Protein AF-A0A381Y9Q2-F1 (afdb_monomer)

Organism: NCBI:txid408172

Secondary structure (DSSP, 8-state):
--TTTS---STTHHHHHHHHHHHHHHHHHHHHHHHHHHHHHHHHS---TT-PPP---S-SHHHHHHHHHHHHHHHHHHHHHHHHHHHHHIIIIISPPPPSS-EEEEEETTEEEEEE-GGGT---

InterPro domains:
  IPR036257 Cytochrome C oxidase subunit II, transmembrane domain superfamily [G3DSA:1.10.287.90] (4-92)
  IPR036257 Cytochrome C oxidase subunit II, transmembrane domain superfamily [SSF81464] (4-77)

pLDDT: mean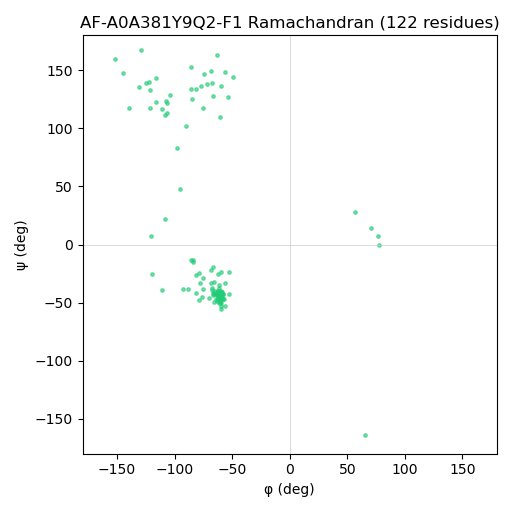 91.55, std 5.33, range [65.25, 98.12]

Foldseek 3Di:
DVCVVPNDDDPLVVLVVVLVVLVCVVVVVLVCVVVVVVVCCCVVVPDDPPDDDDDDPCPDPVSCPVVVVSVVVVVVSVVVSVVSVVVSCCVPPPPDDPDPWDWDWDDDDVDIDIDTCPPVRDPD

Solvent-accessible surface area (backbone atoms only — not comparable to full-atom values): 7776 Å² total; per-residue (Å²): 124,65,52,82,81,51,71,79,86,51,94,61,41,60,61,52,51,52,51,50,51,53,51,49,50,56,52,48,52,53,47,52,53,51,52,51,50,52,53,48,47,56,68,74,68,48,92,51,91,97,61,80,82,85,90,78,86,64,78,50,68,78,66,41,44,77,55,50,54,59,51,53,53,50,53,55,50,50,53,52,49,50,55,54,48,51,55,49,46,43,52,72,70,68,62,61,73,84,81,87,74,61,69,50,80,45,85,52,94,95,46,78,49,77,46,74,22,64,95,84,66,52,81,128

Radius of gyration: 25.72 Å; Cα contacts (8 Å, |Δi|>4): 53; chains: 1; bounding box: 57×31×68 Å

Mean predicted aligned error: 6.26 Å

Structure (mmCIF, N/CA/C/O backbone):
data_AF-A0A381Y9Q2-F1
#
_entry.id   AF-A0A381Y9Q2-F1
#
loop_
_atom_site.group_PDB
_atom_site.id
_atom_site.type_symbol
_atom_site.label_atom_id
_atom_site.label_alt_id
_atom_site.label_comp_id
_atom_site.label_asym_id
_atom_site.label_entity_id
_atom_site.label_seq_id
_atom_site.pdbx_PDB_ins_code
_atom_site.Cartn_x
_atom_site.Cartn_y
_atom_site.Cartn_z
_atom_site.occupancy
_atom_site.B_iso_or_equiv
_atom_site.auth_seq_id
_atom_site.auth_comp_id
_atom_site.auth_asym_id
_atom_site.auth_atom_id
_atom_site.pdbx_PDB_model_num
ATOM 1 N N . MET A 1 1 ? -1.946 -14.750 -6.350 1.00 65.25 1 MET A N 1
ATOM 2 C CA . MET A 1 1 ? -3.260 -14.068 -6.197 1.00 65.25 1 MET A CA 1
ATOM 3 C C . MET A 1 1 ? -3.555 -13.191 -7.409 1.00 65.25 1 MET A C 1
ATOM 5 O O . MET A 1 1 ? -4.620 -13.352 -7.985 1.00 65.25 1 MET A O 1
ATOM 9 N N . ILE A 1 2 ? -2.621 -12.330 -7.830 1.00 73.81 2 ILE A N 1
ATOM 10 C CA . ILE A 1 2 ? -2.752 -11.507 -9.049 1.00 73.81 2 ILE A CA 1
ATOM 11 C C . ILE A 1 2 ? -2.393 -12.311 -10.311 1.00 73.81 2 ILE A C 1
ATOM 13 O O . ILE A 1 2 ? -3.170 -12.318 -11.264 1.00 73.81 2 ILE A O 1
ATOM 17 N N . GLU A 1 3 ? -1.328 -13.118 -10.248 1.00 77.25 3 GLU A N 1
ATOM 18 C CA . GLU A 1 3 ? -0.884 -14.012 -11.338 1.00 77.25 3 GLU A CA 1
ATOM 19 C C . GLU A 1 3 ? -1.954 -14.968 -11.900 1.00 77.25 3 GLU A C 1
ATOM 21 O O . GLU A 1 3 ? -1.848 -15.424 -13.035 1.00 77.25 3 GLU A O 1
ATOM 26 N N . TYR A 1 4 ? -2.999 -15.280 -11.121 1.00 78.56 4 TYR A N 1
ATOM 27 C CA . TYR A 1 4 ? -4.114 -16.115 -11.583 1.00 78.56 4 TYR A CA 1
ATOM 28 C C . TYR A 1 4 ? -4.928 -15.435 -12.695 1.00 78.56 4 TYR A C 1
ATOM 30 O O . TYR A 1 4 ? -5.466 -16.113 -13.567 1.00 78.56 4 TYR A O 1
ATOM 38 N N . PHE A 1 5 ? -5.032 -14.103 -12.664 1.00 84.94 5 PHE A N 1
ATOM 39 C CA . PHE A 1 5 ? -5.780 -13.328 -13.655 1.00 84.94 5 PHE A CA 1
ATOM 40 C C . PHE A 1 5 ? -4.896 -12.856 -14.806 1.00 84.94 5 PHE A C 1
ATOM 42 O O . PHE A 1 5 ? -5.345 -12.837 -15.951 1.00 84.94 5 PHE A O 1
ATOM 49 N N . VAL A 1 6 ? -3.656 -12.462 -14.506 1.00 87.69 6 VAL A N 1
ATOM 50 C CA . VAL A 1 6 ? -2.687 -11.977 -15.492 1.00 87.69 6 VAL A CA 1
ATOM 51 C C . VAL A 1 6 ? -1.317 -12.553 -15.143 1.00 87.69 6 VAL A C 1
ATOM 53 O O . VAL A 1 6 ? -0.814 -12.240 -14.068 1.00 87.69 6 VAL A O 1
ATOM 56 N N . PRO A 1 7 ? -0.701 -13.375 -16.008 1.00 89.38 7 PRO A N 1
ATOM 57 C CA . PRO A 1 7 ? 0.602 -13.959 -15.723 1.00 89.38 7 PRO A CA 1
ATOM 58 C C . PRO A 1 7 ? 1.704 -12.897 -15.726 1.00 89.38 7 PRO A C 1
ATOM 60 O O . PRO A 1 7 ? 1.661 -11.929 -16.491 1.00 89.38 7 PRO A O 1
ATOM 63 N N . ASN A 1 8 ? 2.730 -13.119 -14.908 1.00 90.50 8 ASN A N 1
ATOM 64 C CA . ASN A 1 8 ? 3.877 -12.227 -14.831 1.00 90.50 8 ASN A CA 1
ATOM 65 C C . ASN A 1 8 ? 4.693 -12.235 -16.133 1.00 90.50 8 ASN A C 1
ATOM 67 O O . ASN A 1 8 ? 5.091 -13.283 -16.637 1.00 90.50 8 ASN A O 1
ATOM 71 N N . ALA A 1 9 ? 4.935 -11.037 -16.675 1.00 91.38 9 ALA A N 1
ATOM 72 C CA . ALA A 1 9 ? 5.591 -10.821 -17.971 1.00 91.38 9 ALA A CA 1
ATOM 73 C C . ALA A 1 9 ? 6.888 -9.991 -17.871 1.00 91.38 9 ALA A C 1
ATOM 75 O O . ALA A 1 9 ? 7.454 -9.590 -18.885 1.00 91.38 9 ALA A O 1
ATOM 76 N N . SER A 1 10 ? 7.351 -9.700 -16.653 1.00 90.50 10 SER A N 1
ATOM 77 C CA . SER A 1 10 ? 8.560 -8.918 -16.378 1.00 90.50 10 SER A CA 1
ATOM 78 C C . SER A 1 10 ? 9.263 -9.459 -15.138 1.00 90.50 10 SER A C 1
ATOM 80 O O . SER A 1 10 ? 8.597 -9.899 -14.202 1.00 90.50 10 SER A O 1
ATOM 82 N N . SER A 1 11 ? 10.594 -9.367 -15.097 1.00 91.00 11 SER A N 1
ATOM 83 C CA . SER A 1 11 ? 11.393 -9.712 -13.912 1.00 91.00 11 SER A CA 1
ATOM 84 C C . SER A 1 11 ? 11.033 -8.874 -12.682 1.00 91.00 11 SER A C 1
ATOM 86 O O . SER A 1 11 ? 11.237 -9.326 -11.566 1.00 91.00 11 SER A O 1
ATOM 88 N N . PHE A 1 12 ? 10.464 -7.682 -12.883 1.00 92.19 12 PHE A N 1
ATOM 89 C CA . PHE A 1 12 ? 10.017 -6.781 -11.816 1.00 92.19 12 PHE A CA 1
ATOM 90 C C . PHE A 1 12 ? 8.600 -7.075 -11.306 1.00 92.19 12 PHE A C 1
ATOM 92 O O . PHE A 1 12 ? 8.170 -6.494 -10.312 1.00 92.19 12 PHE A O 1
ATOM 99 N N . ALA A 1 13 ? 7.830 -7.900 -12.021 1.00 91.88 13 ALA A N 1
ATOM 100 C CA . ALA A 1 13 ? 6.409 -8.073 -11.733 1.00 91.88 13 ALA A CA 1
ATOM 101 C C . ALA A 1 13 ? 6.174 -8.764 -10.379 1.00 91.88 13 ALA A C 1
ATOM 103 O O . ALA A 1 13 ? 5.298 -8.337 -9.632 1.00 91.88 13 ALA A O 1
ATOM 104 N N . GLY A 1 14 ? 7.017 -9.742 -10.024 1.00 91.06 14 GLY A N 1
ATOM 105 C CA . GLY A 1 14 ? 6.941 -10.445 -8.739 1.00 91.06 14 GLY A CA 1
ATOM 106 C C . GLY A 1 14 ? 7.099 -9.516 -7.533 1.00 91.06 14 GLY A C 1
ATOM 107 O O . GLY A 1 14 ? 6.276 -9.555 -6.625 1.00 91.06 14 GLY A O 1
ATOM 108 N N . ASP A 1 15 ? 8.080 -8.607 -7.561 1.00 92.25 15 ASP A N 1
ATOM 109 C CA . ASP A 1 15 ? 8.309 -7.654 -6.462 1.00 92.25 15 ASP A CA 1
ATOM 110 C C . ASP A 1 15 ? 7.103 -6.729 -6.230 1.00 92.25 15 ASP A C 1
ATOM 112 O O . ASP A 1 15 ? 6.766 -6.378 -5.095 1.00 92.25 15 ASP A O 1
ATOM 116 N N . ILE A 1 16 ? 6.442 -6.320 -7.317 1.00 92.56 16 ILE A N 1
ATOM 117 C CA . ILE A 1 16 ? 5.238 -5.488 -7.261 1.00 92.56 16 ILE A CA 1
ATOM 118 C C . ILE A 1 16 ? 4.066 -6.304 -6.709 1.00 92.56 16 ILE A C 1
ATOM 120 O O . ILE A 1 16 ? 3.355 -5.826 -5.822 1.00 92.56 16 ILE A O 1
ATOM 124 N N . ASP A 1 17 ? 3.872 -7.526 -7.199 1.00 92.56 17 ASP A N 1
ATOM 125 C CA . ASP A 1 17 ? 2.809 -8.420 -6.742 1.00 92.56 17 ASP A CA 1
ATOM 126 C C . ASP A 1 17 ? 2.933 -8.736 -5.248 1.00 92.56 17 ASP A C 1
ATOM 128 O O . ASP A 1 17 ? 1.945 -8.630 -4.515 1.00 92.56 17 ASP A O 1
ATOM 132 N N . ASP A 1 18 ? 4.137 -9.049 -4.769 1.00 91.50 18 ASP A N 1
ATOM 133 C CA . ASP A 1 18 ? 4.405 -9.322 -3.356 1.00 91.50 18 ASP A CA 1
ATOM 134 C C . ASP A 1 18 ? 4.117 -8.099 -2.480 1.00 91.50 18 ASP A C 1
ATOM 136 O O . ASP A 1 18 ? 3.504 -8.221 -1.413 1.00 91.50 18 ASP A O 1
ATOM 140 N N . LEU A 1 19 ? 4.470 -6.897 -2.952 1.00 93.81 19 LEU A N 1
ATOM 141 C CA . LEU A 1 19 ? 4.128 -5.645 -2.280 1.00 93.81 19 LEU A CA 1
ATOM 142 C C . LEU A 1 19 ? 2.605 -5.458 -2.181 1.00 93.81 19 LEU A C 1
ATOM 144 O O . LEU A 1 19 ? 2.094 -5.111 -1.111 1.00 93.81 19 LEU A O 1
ATOM 148 N N . PHE A 1 20 ? 1.860 -5.721 -3.258 1.00 92.88 20 PHE A N 1
ATOM 149 C CA . PHE A 1 20 ? 0.396 -5.666 -3.235 1.00 92.88 20 PHE A CA 1
ATOM 150 C C . PHE A 1 20 ? -0.203 -6.708 -2.290 1.00 92.88 20 PHE A C 1
ATOM 152 O O . PHE A 1 20 ? -1.135 -6.387 -1.548 1.00 92.88 20 PHE A O 1
ATOM 159 N N . VAL A 1 21 ? 0.318 -7.936 -2.278 1.00 92.44 21 VAL A N 1
ATOM 160 C CA . VAL A 1 21 ? -0.137 -9.003 -1.377 1.00 92.44 21 VAL A CA 1
ATOM 161 C C . VAL A 1 21 ? 0.100 -8.610 0.082 1.00 92.44 21 VAL A C 1
ATOM 163 O O . VAL A 1 21 ? -0.825 -8.710 0.892 1.00 92.44 21 VAL A O 1
ATOM 166 N N . LEU A 1 22 ? 1.290 -8.102 0.414 1.00 93.19 22 LEU A N 1
ATOM 167 C CA . LEU A 1 22 ? 1.637 -7.623 1.753 1.00 93.19 22 LEU A CA 1
ATOM 168 C C . LEU A 1 22 ? 0.667 -6.534 2.230 1.00 93.19 22 LEU A C 1
ATOM 170 O O . LEU A 1 22 ? 0.068 -6.657 3.300 1.00 93.19 22 LEU A O 1
ATOM 174 N N . ILE A 1 23 ? 0.477 -5.489 1.419 1.00 94.81 23 ILE A N 1
ATOM 175 C CA . ILE A 1 23 ? -0.416 -4.368 1.742 1.00 94.81 23 ILE A CA 1
ATOM 176 C C . ILE A 1 23 ? -1.859 -4.861 1.898 1.00 94.81 23 ILE A C 1
ATOM 178 O O . ILE A 1 23 ? -2.545 -4.487 2.852 1.00 94.81 23 ILE A O 1
ATOM 182 N N . THR A 1 24 ? -2.314 -5.737 0.999 1.00 94.69 24 THR A N 1
ATOM 183 C CA . THR A 1 24 ? -3.672 -6.296 1.025 1.00 94.69 24 THR A CA 1
ATOM 184 C C . THR A 1 24 ? -3.936 -7.055 2.320 1.00 94.69 24 THR A C 1
ATOM 186 O O . THR A 1 24 ? -4.988 -6.869 2.928 1.00 94.69 24 THR A O 1
ATOM 189 N N . TRP A 1 25 ? -2.990 -7.875 2.783 1.00 94.88 25 TRP A N 1
ATOM 190 C CA . TRP A 1 25 ? -3.137 -8.597 4.046 1.00 94.88 25 TRP A CA 1
ATOM 191 C C . TRP A 1 25 ? -3.140 -7.667 5.257 1.00 94.88 25 TRP A C 1
ATOM 193 O O . TRP A 1 25 ? -3.994 -7.820 6.131 1.00 94.88 25 TRP A O 1
ATOM 203 N N .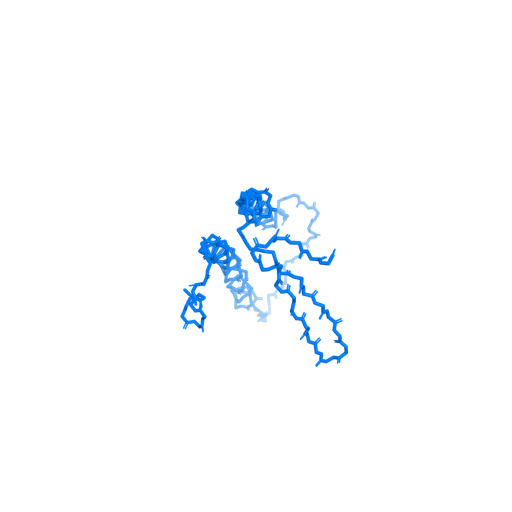 ILE A 1 26 ? -2.240 -6.682 5.297 1.00 94.50 26 ILE A N 1
ATOM 204 C CA . ILE A 1 26 ? -2.175 -5.708 6.393 1.00 94.50 26 ILE A CA 1
ATOM 205 C C . ILE A 1 26 ? -3.499 -4.939 6.510 1.00 94.50 26 ILE A C 1
ATOM 207 O O . ILE A 1 26 ? -4.125 -4.925 7.576 1.00 94.50 26 ILE A O 1
ATOM 211 N N . ILE A 1 27 ? -3.962 -4.347 5.406 1.00 95.19 27 ILE A N 1
ATOM 212 C CA . ILE A 1 27 ? -5.207 -3.571 5.374 1.00 95.19 27 ILE A CA 1
ATOM 213 C C . ILE A 1 27 ? -6.412 -4.483 5.608 1.00 95.19 27 ILE A C 1
ATOM 215 O O . ILE A 1 27 ? -7.314 -4.129 6.365 1.00 95.19 27 ILE A O 1
ATOM 219 N N . GLY A 1 28 ? -6.428 -5.672 5.004 1.00 96.25 28 GLY A N 1
ATOM 220 C CA . GLY A 1 28 ? -7.513 -6.640 5.134 1.00 96.25 28 GLY A CA 1
ATOM 221 C C . GLY A 1 28 ? -7.726 -7.086 6.579 1.00 96.25 28 GLY A C 1
ATOM 222 O O . GLY A 1 28 ? -8.857 -7.083 7.063 1.00 96.25 28 GLY A O 1
ATOM 223 N N . ILE A 1 29 ? -6.653 -7.394 7.311 1.00 95.88 29 ILE A N 1
ATOM 224 C CA . ILE A 1 29 ? -6.741 -7.756 8.732 1.00 95.88 29 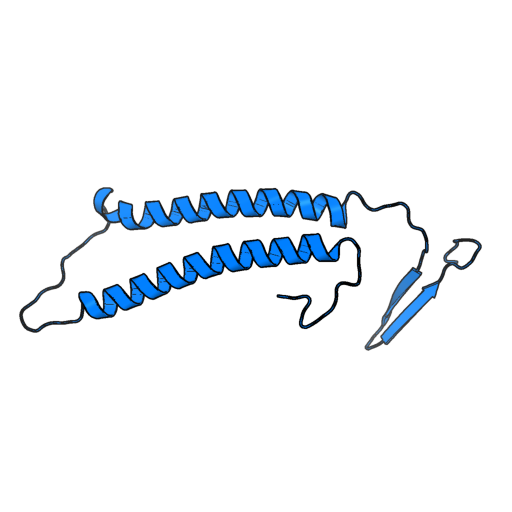ILE A CA 1
ATOM 225 C C . ILE A 1 29 ? -7.276 -6.578 9.554 1.00 95.88 29 ILE A C 1
ATOM 227 O O . ILE A 1 29 ? -8.222 -6.750 10.328 1.00 95.88 29 ILE A O 1
ATOM 231 N N . ALA A 1 30 ? -6.730 -5.372 9.365 1.00 94.00 30 ALA A N 1
ATOM 232 C CA . ALA A 1 30 ? -7.191 -4.176 10.072 1.00 94.00 30 ALA A CA 1
ATOM 233 C C . ALA A 1 30 ? -8.673 -3.868 9.787 1.00 94.00 30 ALA A C 1
ATOM 235 O O . ALA A 1 30 ? -9.433 -3.524 10.699 1.00 94.00 30 ALA A O 1
ATOM 236 N N . PHE A 1 31 ? -9.106 -4.051 8.539 1.00 95.94 31 PHE A N 1
ATOM 237 C CA . PHE A 1 31 ? -10.492 -3.901 8.117 1.00 95.94 31 PHE A CA 1
ATOM 238 C C . PHE A 1 31 ? -11.412 -4.895 8.832 1.00 95.94 31 PHE A C 1
ATOM 240 O O . PHE A 1 31 ? -12.409 -4.484 9.427 1.00 95.94 31 PHE A O 1
ATOM 247 N N . ILE A 1 32 ? -11.064 -6.186 8.840 1.00 97.81 32 ILE A N 1
ATOM 248 C CA . ILE A 1 32 ? -11.865 -7.221 9.508 1.00 97.81 32 ILE A CA 1
ATOM 249 C C . ILE A 1 32 ? -11.948 -6.968 11.016 1.00 97.81 32 ILE A C 1
ATOM 251 O O . ILE A 1 32 ? -13.033 -7.072 11.587 1.00 97.81 32 ILE A O 1
ATOM 255 N N . LEU A 1 33 ? -10.848 -6.576 11.666 1.00 95.56 33 LEU A N 1
ATOM 256 C CA . LEU A 1 33 ? -10.846 -6.219 13.089 1.00 95.56 33 LEU A CA 1
ATOM 257 C C . LEU A 1 33 ? -11.747 -5.012 13.380 1.00 95.56 33 LEU A C 1
ATOM 259 O O . LEU A 1 33 ? -12.509 -5.023 14.352 1.00 95.56 33 LEU A O 1
ATOM 263 N N . THR A 1 34 ? -11.701 -3.989 12.527 1.00 94.12 34 THR A N 1
ATOM 264 C CA . THR A 1 34 ? -12.521 -2.778 12.665 1.00 94.12 34 THR A CA 1
ATOM 265 C C . THR A 1 34 ? -14.003 -3.095 12.485 1.00 94.12 34 THR A C 1
ATOM 267 O O . THR A 1 34 ? -14.821 -2.756 13.343 1.00 94.12 34 THR A O 1
ATOM 270 N N . MET A 1 35 ? -14.353 -3.815 11.417 1.00 97.25 35 MET A N 1
ATOM 271 C CA . MET A 1 35 ? -15.728 -4.235 11.146 1.00 97.25 35 MET A CA 1
ATOM 272 C C . MET A 1 35 ? -16.255 -5.179 12.229 1.00 97.25 35 MET A C 1
ATOM 274 O O . MET A 1 35 ? -17.367 -4.994 12.721 1.00 97.25 35 MET A O 1
ATOM 278 N N . GLY A 1 36 ? -15.444 -6.145 12.665 1.00 97.69 36 GLY A N 1
ATOM 279 C CA . GLY A 1 36 ? -15.776 -7.054 13.758 1.00 97.69 36 GLY A CA 1
ATOM 280 C C . GLY A 1 36 ? -16.039 -6.311 15.067 1.00 97.69 36 GLY A C 1
ATOM 281 O O . GLY A 1 36 ? -17.033 -6.585 15.737 1.00 97.69 36 GLY A O 1
ATOM 282 N N . THR A 1 37 ? -15.214 -5.313 15.397 1.00 95.50 37 THR A N 1
ATOM 283 C CA . THR A 1 37 ? -15.409 -4.455 16.578 1.00 95.50 37 THR A CA 1
ATOM 284 C C . THR A 1 37 ? -16.700 -3.647 16.474 1.00 95.50 37 THR A C 1
ATOM 286 O O . THR A 1 37 ? -17.470 -3.589 17.433 1.00 95.50 37 THR A O 1
ATOM 289 N N . MET A 1 38 ? -16.982 -3.070 15.303 1.00 95.81 38 MET A N 1
ATOM 290 C CA . MET A 1 38 ? -18.220 -2.333 15.056 1.00 95.81 38 MET A CA 1
ATOM 291 C C . MET A 1 38 ? -19.449 -3.233 15.243 1.00 95.81 38 MET A C 1
ATOM 293 O O . MET A 1 38 ? -20.362 -2.887 15.995 1.00 95.81 38 MET A O 1
ATOM 297 N N . VAL A 1 39 ? -19.457 -4.416 14.621 1.00 98.12 39 VAL A N 1
ATOM 298 C CA . VAL A 1 39 ? -20.538 -5.405 14.761 1.00 98.12 39 VAL A CA 1
ATOM 299 C C . VAL A 1 39 ? -20.691 -5.854 16.211 1.00 98.12 39 VAL A C 1
ATOM 301 O O . VAL A 1 39 ? -21.807 -5.884 16.737 1.00 98.12 39 VAL A O 1
ATOM 304 N N . TYR A 1 40 ? -19.581 -6.137 16.892 1.00 97.50 40 TYR A N 1
ATOM 305 C CA . TYR A 1 40 ? -19.584 -6.484 18.307 1.00 97.50 40 TYR A CA 1
ATOM 306 C C . TYR A 1 40 ? -20.240 -5.386 19.152 1.00 97.50 40 TYR A C 1
ATOM 308 O O . TYR A 1 40 ? -21.124 -5.688 19.956 1.00 97.50 40 TYR A O 1
ATOM 316 N N . PHE A 1 41 ? -19.890 -4.114 18.942 1.00 94.81 41 PHE A N 1
ATOM 317 C CA . PHE A 1 41 ? -20.492 -2.997 19.671 1.00 94.81 41 PHE A CA 1
ATOM 318 C C . PHE A 1 41 ? -21.981 -2.830 19.375 1.00 94.81 41 PHE A C 1
ATOM 320 O O . PHE A 1 41 ? -22.755 -2.647 20.317 1.00 94.81 41 PHE A O 1
ATOM 327 N N . MET A 1 42 ? -22.412 -2.991 18.120 1.00 95.81 42 MET A N 1
ATOM 328 C CA . MET A 1 42 ? -23.838 -2.973 17.771 1.00 95.81 42 MET A CA 1
ATOM 329 C C . MET A 1 42 ? -24.630 -4.042 18.538 1.00 95.81 42 MET A C 1
ATOM 331 O O . MET A 1 42 ? -25.714 -3.771 19.055 1.00 95.81 42 MET A O 1
ATOM 335 N N . ILE A 1 43 ? -24.086 -5.256 18.664 1.00 96.38 43 ILE A N 1
ATOM 336 C CA . ILE A 1 43 ? -24.764 -6.368 19.345 1.00 96.38 43 ILE A CA 1
ATOM 337 C C . ILE A 1 43 ? -24.711 -6.211 20.871 1.00 96.38 43 ILE A C 1
ATOM 339 O O . ILE A 1 43 ? -25.725 -6.434 21.550 1.00 96.38 43 ILE A O 1
ATOM 343 N N . ARG A 1 44 ? -23.537 -5.855 21.413 1.00 93.81 44 ARG A N 1
ATOM 344 C CA . ARG A 1 44 ? -23.227 -5.801 22.852 1.00 93.81 44 ARG A CA 1
ATOM 345 C C . ARG A 1 44 ? -23.845 -4.596 23.551 1.00 93.81 44 ARG A C 1
ATOM 347 O O . ARG A 1 44 ? -24.293 -4.743 24.694 1.00 93.81 44 ARG A O 1
ATOM 354 N N . PHE A 1 45 ? -23.860 -3.445 22.879 1.00 92.69 45 PHE A N 1
ATOM 355 C CA . PHE A 1 45 ? -24.352 -2.162 23.392 1.00 92.69 45 PHE A CA 1
ATOM 356 C C . PHE A 1 45 ? -25.680 -1.733 22.753 1.00 92.69 45 PHE A C 1
ATOM 358 O O . PHE A 1 45 ? -26.047 -0.560 22.795 1.00 92.69 45 PHE A O 1
ATOM 365 N N . ARG A 1 46 ? -26.448 -2.682 22.197 1.00 91.94 46 ARG A N 1
ATOM 366 C CA . ARG A 1 46 ? -27.797 -2.405 21.686 1.00 91.94 46 ARG A CA 1
ATOM 367 C C . ARG A 1 46 ? -28.690 -1.790 22.774 1.00 91.94 46 ARG A C 1
ATOM 369 O O . ARG A 1 46 ? -28.594 -2.154 23.950 1.00 91.94 46 ARG A O 1
ATOM 376 N N . ARG A 1 47 ? -29.635 -0.937 22.367 1.00 91.62 47 ARG A N 1
ATOM 377 C CA . ARG A 1 47 ? -30.629 -0.319 23.262 1.00 91.62 47 ARG A CA 1
ATOM 378 C C . ARG A 1 47 ? -31.384 -1.387 24.068 1.00 91.62 47 ARG A C 1
ATOM 380 O O . ARG A 1 47 ? -31.982 -2.298 23.499 1.00 91.62 47 ARG A O 1
ATOM 387 N N . LYS A 1 48 ? -31.413 -1.235 25.394 1.00 91.44 48 LYS A N 1
ATOM 388 C CA . LYS A 1 48 ? -32.265 -2.012 26.309 1.00 91.44 48 LYS A CA 1
ATOM 389 C C . LYS A 1 48 ? -33.158 -1.061 27.101 1.00 91.44 48 LYS A C 1
ATOM 391 O O . LYS A 1 48 ? -32.711 0.014 27.503 1.00 91.44 48 LYS A O 1
ATOM 396 N N . LYS A 1 49 ? -34.423 -1.439 27.312 1.00 91.75 49 LYS A N 1
ATOM 397 C CA . LYS A 1 49 ? -35.341 -0.665 28.165 1.00 91.75 49 LYS A CA 1
ATOM 398 C C . LYS A 1 49 ? -34.763 -0.588 29.584 1.00 91.75 49 LYS A C 1
ATOM 400 O O . LYS A 1 49 ? -34.246 -1.581 30.081 1.00 91.75 49 LYS A O 1
ATOM 405 N N . GLY A 1 50 ? -34.826 0.5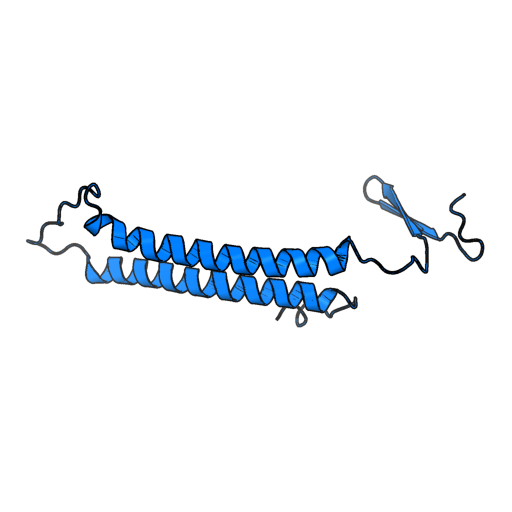91 30.199 1.00 90.19 50 GLY A N 1
ATOM 406 C CA . GLY A 1 50 ? -34.317 0.825 31.557 1.00 90.19 50 GLY A CA 1
ATOM 407 C C . GLY A 1 50 ? -32.794 0.969 31.689 1.00 90.19 50 GLY A C 1
ATOM 408 O O . GLY A 1 50 ? -32.325 1.203 32.794 1.00 90.19 50 GLY A O 1
ATOM 409 N N . VAL A 1 51 ? -32.020 0.873 30.599 1.00 90.75 51 VAL A N 1
ATOM 410 C CA . VAL A 1 51 ? -30.560 1.086 30.617 1.00 90.75 51 VAL A CA 1
ATOM 411 C C . VAL A 1 51 ? -30.230 2.423 29.948 1.00 90.75 51 VAL A C 1
ATOM 413 O O . VAL A 1 51 ? -30.613 2.653 28.795 1.00 90.75 51 VAL A O 1
ATOM 416 N N . SER A 1 52 ? -29.547 3.318 30.660 1.00 87.81 52 SER A N 1
ATOM 417 C CA . SER A 1 52 ? -28.998 4.565 30.110 1.00 87.81 52 SER A CA 1
ATOM 418 C C . SER A 1 52 ? -27.613 4.334 29.500 1.00 87.81 52 SER A C 1
ATOM 420 O O . SER A 1 52 ? -26.898 3.410 29.883 1.00 87.81 52 SER A O 1
ATOM 422 N N . ALA A 1 53 ? -27.249 5.157 28.515 1.00 89.69 53 ALA A N 1
ATOM 423 C CA . ALA A 1 53 ? -25.889 5.178 27.986 1.00 89.69 53 ALA A CA 1
ATOM 424 C C . ALA A 1 53 ? -24.951 5.878 28.981 1.00 89.69 53 ALA A C 1
ATOM 426 O O . ALA A 1 53 ? -25.361 6.815 29.668 1.00 89.69 53 ALA A O 1
ATOM 427 N N . GLU A 1 54 ? -23.702 5.425 29.044 1.00 87.69 54 GLU A N 1
ATOM 428 C CA . GLU A 1 54 ? -22.654 6.106 29.801 1.00 87.69 54 GLU A CA 1
ATOM 429 C C . GLU A 1 54 ? -22.254 7.406 29.088 1.00 87.69 54 GLU A C 1
ATOM 431 O O . GLU A 1 54 ? -22.133 7.435 27.861 1.00 87.69 54 GLU A O 1
ATOM 436 N N . TYR A 1 55 ? -22.061 8.486 29.850 1.00 87.69 55 TYR A N 1
ATOM 437 C CA . TYR A 1 55 ? -21.619 9.769 29.310 1.00 87.69 55 TYR A CA 1
ATOM 438 C C . TYR A 1 55 ? -20.091 9.843 29.325 1.00 87.69 55 TYR A C 1
ATOM 440 O O . TYR A 1 55 ? -19.480 10.062 30.370 1.00 87.69 55 TYR A O 1
ATOM 448 N N . ILE A 1 56 ? -19.484 9.641 28.156 1.00 86.38 56 ILE A N 1
ATOM 449 C CA . ILE A 1 56 ? -18.034 9.690 27.953 1.00 86.38 56 ILE A CA 1
ATOM 450 C C . ILE A 1 56 ? -17.714 10.990 27.211 1.00 86.38 56 ILE A C 1
ATOM 452 O O . ILE A 1 56 ? -18.116 11.150 26.060 1.00 86.38 56 ILE A O 1
ATOM 456 N N . THR A 1 57 ? -17.008 11.922 27.861 1.00 86.19 57 THR A N 1
ATOM 457 C CA . THR A 1 57 ? -16.631 13.210 27.244 1.00 86.19 57 THR A CA 1
ATOM 458 C C . THR A 1 57 ? -15.430 13.082 26.315 1.00 86.19 57 THR A C 1
ATOM 460 O O . THR A 1 57 ? -15.261 13.892 25.408 1.00 86.19 57 THR A O 1
ATOM 463 N N . GLY A 1 58 ? -14.581 12.073 26.523 1.00 80.88 58 GLY A N 1
ATOM 464 C CA . GLY A 1 58 ? -13.368 11.864 25.743 1.00 80.88 58 GLY A CA 1
ATOM 465 C C . GLY A 1 58 ? -12.231 12.808 26.126 1.00 80.88 58 GLY A C 1
ATOM 466 O O . GLY A 1 58 ? -11.203 12.809 25.459 1.00 80.88 58 GLY A O 1
ATOM 467 N N . GLU A 1 59 ? -12.362 13.608 27.185 1.00 85.00 59 GLU A N 1
ATOM 468 C CA . GLU A 1 59 ? -11.321 14.556 27.606 1.00 85.00 59 GLU A CA 1
ATOM 469 C C . GLU A 1 59 ? -10.185 13.856 28.355 1.00 85.00 59 GLU A C 1
ATOM 471 O O . GLU A 1 59 ? -9.013 14.220 28.230 1.00 85.00 59 GLU A O 1
ATOM 476 N N . LYS A 1 60 ? -10.511 12.800 29.109 1.00 87.31 60 LYS A N 1
ATOM 477 C CA . LYS A 1 60 ? -9.530 12.077 29.918 1.00 87.31 60 LYS A CA 1
ATOM 478 C C . LYS A 1 60 ? -8.682 11.169 29.040 1.00 87.31 60 LYS A C 1
ATOM 480 O O . LYS A 1 60 ? -9.186 10.379 28.246 1.00 87.31 60 LYS A O 1
ATOM 485 N N . HIS A 1 61 ? -7.374 11.159 29.287 1.00 81.56 61 HIS A N 1
ATOM 486 C CA . HIS A 1 61 ? -6.442 10.306 28.545 1.00 81.56 61 HIS A CA 1
ATOM 487 C C . HIS A 1 61 ? -6.815 8.812 28.607 1.00 81.56 61 HIS A C 1
ATOM 489 O O . HIS A 1 61 ? -6.608 8.082 27.639 1.00 81.56 61 HIS A O 1
ATOM 495 N N . LYS A 1 62 ? -7.399 8.344 29.722 1.00 85.25 62 LYS A N 1
ATOM 496 C CA . LYS A 1 62 ? -7.876 6.958 29.874 1.00 85.25 62 LYS A CA 1
ATOM 497 C C . LYS A 1 62 ? -8.975 6.601 28.864 1.00 85.25 62 LYS A C 1
ATOM 499 O O . LYS A 1 62 ? -8.989 5.470 28.394 1.00 85.25 62 LYS A O 1
ATOM 504 N N . GLU A 1 63 ? -9.835 7.553 28.511 1.00 85.38 63 GLU A N 1
ATOM 505 C CA . GLU A 1 63 ? -10.940 7.368 27.561 1.00 85.38 63 GLU A CA 1
ATOM 506 C C . GLU A 1 63 ? -10.429 7.322 26.110 1.00 85.38 63 GLU A C 1
ATOM 508 O O . GLU A 1 63 ? -10.979 6.600 25.287 1.00 85.38 63 GLU A O 1
ATOM 513 N N . LYS A 1 64 ? -9.305 7.995 25.812 1.00 87.00 64 LYS A N 1
ATOM 514 C CA . LYS A 1 64 ? -8.663 7.975 24.482 1.00 87.00 64 LYS A CA 1
ATOM 515 C C . LYS A 1 64 ? -7.737 6.784 24.237 1.00 87.00 64 LYS A C 1
ATOM 517 O O . LYS A 1 64 ? -7.346 6.546 23.096 1.00 87.00 64 LYS A O 1
ATOM 522 N N . LYS A 1 65 ? -7.357 6.027 25.277 1.00 88.06 65 LYS A N 1
ATOM 523 C CA . LYS A 1 65 ? -6.404 4.903 25.150 1.00 88.06 65 LYS A CA 1
ATOM 524 C C . LYS A 1 65 ? -6.825 3.911 24.066 1.00 88.06 65 LYS A C 1
ATOM 526 O O . LYS A 1 65 ? -5.990 3.504 23.267 1.00 88.06 65 LYS A O 1
ATOM 531 N N . TRP A 1 66 ? -8.114 3.583 24.014 1.00 85.69 66 TRP A N 1
ATOM 532 C CA . TRP A 1 66 ? -8.669 2.657 23.026 1.00 85.69 66 TRP A CA 1
ATOM 533 C C . TRP A 1 66 ? -8.515 3.142 21.576 1.00 85.69 66 TRP A C 1
ATOM 535 O O . TRP A 1 66 ? -8.443 2.319 20.676 1.00 85.69 66 TRP A O 1
ATOM 545 N N . THR A 1 67 ? -8.406 4.451 21.341 1.00 87.44 67 THR A N 1
ATOM 546 C CA . THR A 1 67 ? -8.156 5.024 20.009 1.00 87.44 67 THR A CA 1
ATOM 547 C C . THR A 1 67 ? -6.662 5.130 19.710 1.00 87.44 67 THR A C 1
ATOM 549 O O . THR A 1 67 ? -6.234 4.871 18.588 1.00 87.44 67 THR A O 1
ATOM 552 N N . HIS A 1 68 ? -5.849 5.476 20.712 1.00 90.88 68 HIS A N 1
ATOM 553 C CA . HIS A 1 68 ? -4.406 5.631 20.532 1.00 90.88 68 HIS A CA 1
ATOM 554 C C . HIS A 1 68 ? -3.702 4.321 20.181 1.00 90.88 68 HIS A C 1
ATOM 556 O O . HIS A 1 68 ? -2.846 4.333 19.303 1.00 90.88 68 HIS A O 1
ATOM 562 N N . TYR A 1 69 ? -4.058 3.200 20.820 1.00 91.31 69 TYR A N 1
ATOM 563 C CA . TYR A 1 69 ? -3.401 1.923 20.525 1.00 91.31 69 TYR A CA 1
ATOM 564 C C . TYR A 1 69 ? -3.566 1.506 19.051 1.00 91.31 69 TYR A C 1
ATOM 566 O O . TYR A 1 69 ? -2.539 1.373 18.388 1.00 91.31 69 TYR A O 1
ATOM 574 N N . PRO A 1 70 ? -4.789 1.396 18.487 1.00 91.75 70 PRO A N 1
ATOM 575 C CA . PRO A 1 70 ? -4.962 1.093 17.067 1.00 91.75 70 PRO A CA 1
ATOM 576 C C . PRO A 1 70 ? -4.292 2.119 16.152 1.00 91.75 70 PRO A C 1
ATOM 578 O O . PRO A 1 70 ? -3.665 1.735 15.172 1.00 91.75 70 PRO A O 1
ATOM 581 N N . HIS A 1 71 ? -4.377 3.411 16.483 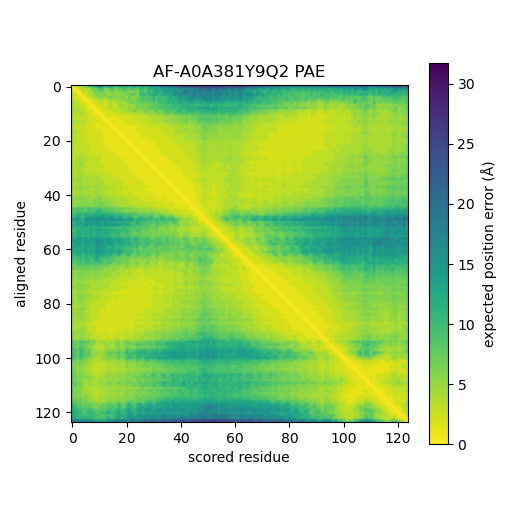1.00 92.00 71 HIS A N 1
ATOM 582 C CA . HIS A 1 71 ? -3.766 4.471 15.683 1.00 92.00 71 HIS A CA 1
ATOM 583 C C . HIS A 1 71 ? -2.245 4.307 15.559 1.00 92.00 71 HIS A C 1
ATOM 585 O O . HIS A 1 71 ? -1.716 4.305 14.450 1.00 92.00 71 HIS A O 1
ATOM 591 N N . TYR A 1 72 ? -1.541 4.117 16.678 1.00 95.44 72 TYR A N 1
ATOM 592 C CA . TYR A 1 72 ? -0.093 3.913 16.651 1.00 95.44 72 TYR A CA 1
ATOM 593 C C . TYR A 1 72 ? 0.299 2.579 16.014 1.00 95.44 72 TYR A C 1
ATOM 595 O O . TYR A 1 72 ? 1.330 2.512 15.349 1.00 95.44 72 TYR A O 1
ATOM 603 N N . THR A 1 73 ? -0.519 1.534 16.167 1.00 93.94 73 THR A N 1
ATOM 604 C CA . THR A 1 73 ? -0.307 0.267 15.457 1.00 93.94 73 THR A CA 1
ATOM 605 C C . THR A 1 73 ? -0.381 0.459 13.944 1.00 93.94 73 THR A C 1
ATOM 607 O O . THR A 1 73 ? 0.504 -0.021 13.246 1.00 93.94 73 THR A O 1
ATOM 610 N N . VAL A 1 74 ? -1.377 1.191 13.433 1.00 93.56 74 VAL A N 1
ATOM 611 C CA . VAL A 1 74 ? -1.489 1.483 11.994 1.00 93.56 74 VAL A CA 1
ATOM 612 C C . VAL A 1 74 ? -0.285 2.285 11.506 1.00 93.56 74 VAL A C 1
ATOM 614 O O . VAL A 1 74 ? 0.338 1.882 10.534 1.00 93.56 74 VAL A O 1
ATOM 617 N N . ILE A 1 75 ? 0.125 3.334 12.229 1.00 95.69 75 ILE A N 1
ATOM 618 C CA . ILE A 1 75 ? 1.322 4.114 11.868 1.00 95.69 75 ILE A CA 1
ATOM 619 C C . ILE A 1 75 ? 2.571 3.227 11.801 1.00 95.69 75 ILE A C 1
ATOM 621 O O . ILE A 1 75 ? 3.376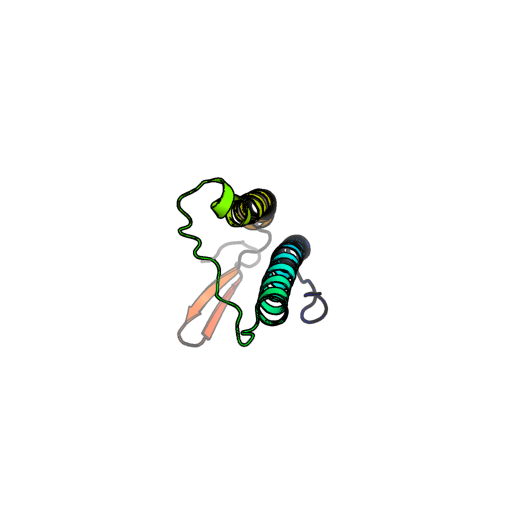 3.359 10.882 1.00 95.69 75 ILE A O 1
ATOM 625 N N . ALA A 1 76 ? 2.754 2.317 12.760 1.00 95.69 76 ALA A N 1
ATOM 626 C CA . ALA A 1 76 ? 3.899 1.412 12.750 1.00 95.69 76 ALA A CA 1
ATOM 627 C C . ALA A 1 76 ? 3.889 0.48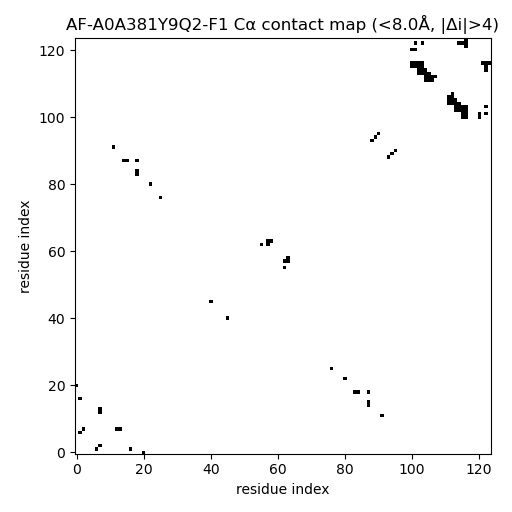7 11.519 1.00 95.69 76 ALA A C 1
ATOM 629 O O . ALA A 1 76 ? 4.936 0.260 10.916 1.00 95.69 76 ALA A O 1
ATOM 630 N N . LEU A 1 77 ? 2.714 -0.013 11.124 1.00 95.38 77 LEU A N 1
ATOM 631 C CA . LEU A 1 77 ? 2.552 -0.826 9.917 1.00 95.38 77 LEU A CA 1
ATOM 632 C C . LEU A 1 77 ? 2.798 -0.005 8.642 1.00 95.38 77 LEU A C 1
ATOM 634 O O . LEU A 1 77 ? 3.470 -0.492 7.736 1.00 95.38 77 LEU A O 1
ATOM 638 N N . ASP A 1 78 ? 2.345 1.249 8.600 1.00 94.38 78 ASP A N 1
ATOM 639 C CA . ASP A 1 78 ? 2.587 2.160 7.476 1.00 94.38 78 ASP A CA 1
ATOM 640 C C . ASP A 1 78 ? 4.083 2.416 7.275 1.00 94.38 78 ASP A C 1
ATOM 642 O O . ASP A 1 78 ? 4.568 2.383 6.147 1.00 94.38 78 ASP A O 1
ATOM 646 N N . VAL A 1 79 ? 4.848 2.600 8.356 1.00 96.44 79 VAL A N 1
ATOM 647 C CA . VAL A 1 79 ? 6.310 2.757 8.275 1.00 96.44 79 VAL A CA 1
ATOM 648 C C . VAL A 1 79 ? 6.967 1.526 7.644 1.00 96.44 79 VAL A C 1
ATOM 650 O O . VAL A 1 79 ? 7.861 1.672 6.808 1.00 96.44 79 VAL A O 1
ATOM 653 N N . VAL A 1 80 ? 6.511 0.318 7.993 1.00 93.81 80 VAL A N 1
ATOM 654 C CA . VAL A 1 80 ? 7.005 -0.927 7.381 1.00 93.81 80 VAL A CA 1
ATOM 655 C C . VAL A 1 80 ? 6.659 -0.974 5.893 1.00 93.81 80 VAL A C 1
ATOM 657 O O . VAL A 1 80 ? 7.536 -1.251 5.076 1.00 93.81 80 VAL A O 1
ATOM 660 N N . ILE A 1 81 ? 5.415 -0.653 5.525 1.00 95.12 81 ILE A N 1
ATOM 661 C CA . ILE A 1 81 ? 4.978 -0.613 4.122 1.00 95.12 81 ILE A CA 1
ATOM 662 C C . ILE A 1 81 ? 5.818 0.384 3.324 1.00 95.12 81 ILE A C 1
ATOM 664 O O . ILE A 1 81 ? 6.286 0.049 2.240 1.00 95.12 81 ILE A O 1
ATOM 668 N N . ILE A 1 82 ? 6.045 1.587 3.857 1.00 96.56 82 ILE A N 1
ATOM 669 C CA . ILE A 1 82 ? 6.848 2.627 3.205 1.00 96.56 82 ILE A CA 1
ATOM 670 C C . ILE A 1 82 ? 8.280 2.138 2.980 1.00 96.56 82 ILE A C 1
ATOM 672 O O . ILE A 1 82 ? 8.813 2.313 1.888 1.00 96.56 82 ILE A O 1
ATOM 676 N N . ALA A 1 83 ? 8.896 1.493 3.973 1.00 95.94 83 ALA A N 1
ATOM 677 C CA . ALA A 1 83 ? 10.249 0.966 3.831 1.00 95.94 83 ALA A CA 1
ATOM 678 C C . ALA A 1 83 ? 10.347 -0.063 2.690 1.00 95.94 83 ALA A C 1
ATOM 680 O O . ALA A 1 83 ? 11.223 0.059 1.834 1.00 95.94 83 ALA A O 1
ATOM 681 N N . VAL A 1 84 ? 9.426 -1.033 2.635 1.00 94.50 84 VAL A N 1
ATOM 682 C CA . VAL A 1 84 ? 9.395 -2.046 1.564 1.00 94.50 84 VAL A CA 1
ATOM 683 C C . VAL A 1 84 ? 9.077 -1.404 0.210 1.00 94.50 84 VAL A C 1
ATOM 685 O O . VAL A 1 84 ? 9.733 -1.700 -0.786 1.00 94.50 84 VAL A O 1
ATOM 688 N N . ASN A 1 85 ? 8.123 -0.471 0.170 1.00 95.56 85 ASN A N 1
ATOM 689 C CA . ASN A 1 85 ? 7.750 0.257 -1.041 1.00 95.56 85 ASN A CA 1
ATOM 690 C C . ASN A 1 85 ? 8.938 1.019 -1.639 1.00 95.56 85 ASN A C 1
ATOM 692 O O . ASN A 1 85 ? 9.154 0.938 -2.844 1.00 95.56 85 ASN A O 1
ATOM 696 N N . ILE A 1 86 ? 9.732 1.705 -0.810 1.00 96.62 86 ILE A N 1
ATOM 697 C CA . ILE A 1 86 ? 10.930 2.418 -1.265 1.00 96.62 86 ILE A CA 1
ATOM 698 C C . ILE A 1 86 ? 11.925 1.444 -1.904 1.00 96.62 86 ILE A C 1
ATOM 700 O O . ILE A 1 86 ? 12.460 1.751 -2.967 1.00 96.62 86 ILE A O 1
ATOM 704 N N . MET A 1 87 ? 12.155 0.270 -1.306 1.00 94.19 87 MET A N 1
ATOM 705 C CA . MET A 1 87 ? 13.073 -0.731 -1.872 1.00 94.19 87 MET A CA 1
ATOM 706 C C . MET A 1 87 ? 12.611 -1.203 -3.256 1.00 94.19 87 MET A C 1
ATOM 708 O O . MET A 1 87 ? 13.395 -1.171 -4.206 1.00 94.19 87 MET A O 1
ATOM 712 N N . VAL A 1 88 ? 11.329 -1.560 -3.390 1.00 94.75 88 VAL A N 1
ATOM 713 C CA . VAL A 1 88 ? 10.740 -1.970 -4.677 1.00 94.75 88 VAL A CA 1
ATOM 714 C C . VAL A 1 88 ? 10.790 -0.819 -5.685 1.00 94.75 88 VAL A C 1
ATOM 716 O O . VAL A 1 88 ? 11.164 -1.013 -6.838 1.00 94.75 88 VAL A O 1
ATOM 719 N N . TRP A 1 89 ? 10.484 0.411 -5.266 1.00 95.12 89 TRP A N 1
ATOM 720 C CA . TRP A 1 89 ? 10.522 1.583 -6.139 1.00 95.12 89 TRP A CA 1
ATOM 721 C C . TRP A 1 89 ? 11.920 1.849 -6.699 1.00 95.12 89 TRP A C 1
ATOM 723 O O . TRP A 1 89 ? 12.071 2.076 -7.901 1.00 95.12 89 TRP A O 1
ATOM 733 N N . VAL A 1 90 ? 12.946 1.803 -5.847 1.00 95.19 90 VAL A N 1
ATOM 734 C CA . VAL A 1 90 ? 14.345 1.950 -6.268 1.00 95.19 90 VAL A CA 1
ATOM 735 C C . VAL A 1 90 ? 14.684 0.883 -7.305 1.00 95.19 90 VAL A C 1
ATOM 737 O O . VAL A 1 90 ? 15.199 1.226 -8.371 1.00 95.19 90 VAL A O 1
ATOM 740 N N . HIS A 1 91 ? 14.318 -0.373 -7.038 1.00 92.50 91 HIS A N 1
ATOM 741 C CA . HIS A 1 91 ? 14.600 -1.483 -7.940 1.00 92.50 91 HIS A CA 1
ATOM 742 C C . HIS A 1 91 ? 13.947 -1.310 -9.323 1.00 92.50 91 HIS A C 1
ATOM 744 O O . HIS A 1 91 ? 14.605 -1.425 -10.355 1.00 92.50 91 HIS A O 1
ATOM 750 N N . VAL A 1 92 ? 12.658 -0.960 -9.340 1.00 92.31 92 VAL A N 1
ATOM 751 C CA . VAL A 1 92 ? 11.836 -0.905 -10.558 1.00 92.31 92 VAL A CA 1
ATOM 752 C C . VAL A 1 92 ? 12.025 0.391 -11.354 1.00 92.31 92 VAL A C 1
ATOM 754 O O . VAL A 1 92 ? 11.768 0.416 -12.559 1.00 92.31 92 VAL A O 1
ATOM 757 N N . LYS A 1 93 ? 12.417 1.498 -10.708 1.00 91.62 93 LYS A N 1
ATOM 758 C CA . LYS A 1 93 ? 12.447 2.828 -11.348 1.00 91.62 93 LYS A CA 1
ATOM 759 C C . LYS A 1 93 ? 13.810 3.496 -11.394 1.00 91.62 93 LYS A C 1
ATOM 761 O O . LYS A 1 93 ? 14.002 4.344 -12.262 1.00 91.62 93 LYS A O 1
ATOM 766 N N . GLN A 1 94 ? 14.727 3.174 -10.487 1.00 92.56 94 GLN A N 1
ATOM 767 C CA . GLN A 1 94 ? 15.997 3.898 -10.369 1.00 92.56 94 GLN A CA 1
ATOM 768 C C . GLN A 1 94 ? 17.194 3.048 -10.788 1.00 92.56 94 GLN A C 1
ATOM 770 O O . GLN A 1 94 ? 18.083 3.554 -11.466 1.00 92.56 94 GLN A O 1
ATOM 775 N N . THR A 1 95 ? 17.205 1.757 -10.456 1.00 91.44 95 THR A N 1
ATOM 776 C CA . THR A 1 95 ? 18.285 0.829 -10.827 1.00 91.44 95 THR A CA 1
ATOM 777 C C . THR A 1 95 ? 17.954 0.072 -12.111 1.00 91.44 95 THR A C 1
ATOM 779 O O . THR A 1 95 ? 18.048 -1.154 -12.163 1.00 91.44 95 THR A O 1
ATOM 782 N N . LEU A 1 96 ? 17.507 0.797 -13.139 1.00 87.31 96 LEU A N 1
ATOM 783 C CA . LEU A 1 96 ? 17.181 0.194 -14.428 1.00 87.31 96 LEU A CA 1
ATOM 784 C C . LEU A 1 96 ? 18.457 -0.334 -15.104 1.00 87.31 96 LEU A C 1
ATOM 786 O O . LEU A 1 96 ? 19.485 0.351 -15.068 1.00 87.31 96 LEU A O 1
ATOM 790 N N . PRO A 1 97 ? 18.406 -1.518 -15.740 1.00 87.88 97 PRO A N 1
ATOM 791 C CA . PRO A 1 97 ? 19.518 -2.003 -16.544 1.00 87.88 97 PRO A CA 1
ATOM 792 C C . PRO A 1 97 ?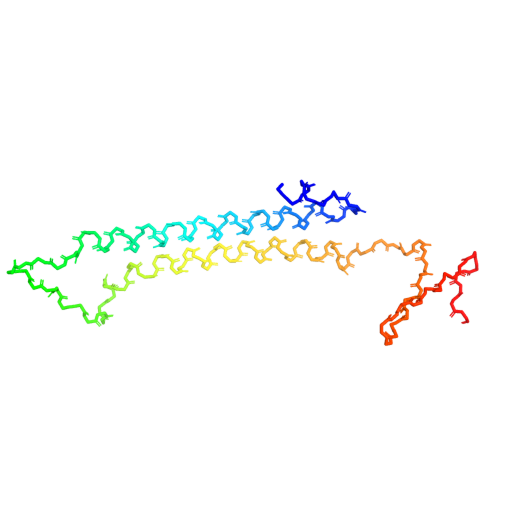 19.778 -1.063 -17.735 1.00 87.88 97 PRO A C 1
ATOM 794 O O . PRO A 1 97 ? 18.912 -0.250 -18.093 1.00 87.88 97 PRO A O 1
ATOM 797 N N . PRO A 1 98 ? 20.959 -1.164 -18.372 1.00 89.12 98 PRO A N 1
ATOM 798 C CA . PRO A 1 98 ? 21.198 -0.530 -19.662 1.00 89.12 98 PRO A CA 1
ATOM 799 C C . PRO A 1 98 ? 20.063 -0.846 -20.643 1.00 89.12 98 PRO A C 1
ATOM 801 O O . PRO A 1 98 ? 19.473 -1.924 -20.607 1.00 89.12 98 PRO A O 1
ATOM 804 N N . LYS A 1 99 ? 19.720 0.119 -21.495 1.00 84.88 99 LYS A N 1
ATOM 805 C CA . LYS A 1 99 ? 18.647 -0.058 -22.475 1.00 84.88 99 LYS A CA 1
ATOM 806 C C . LYS A 1 99 ? 19.151 -0.953 -23.604 1.00 84.88 99 LYS A C 1
ATOM 808 O O . LYS A 1 99 ? 20.059 -0.538 -24.316 1.00 84.88 99 LYS A O 1
ATOM 813 N N . ASP A 1 100 ? 18.528 -2.115 -23.779 1.00 85.88 100 ASP A N 1
ATOM 814 C CA . ASP A 1 100 ? 18.867 -3.032 -24.874 1.00 85.88 100 ASP A CA 1
ATOM 815 C C . ASP A 1 100 ? 18.253 -2.577 -26.206 1.00 85.88 100 ASP A C 1
ATOM 817 O O . ASP A 1 100 ? 18.956 -2.470 -27.203 1.00 85.88 100 ASP A O 1
ATOM 821 N N . ASN A 1 101 ? 16.957 -2.241 -26.205 1.00 88.69 101 ASN A N 1
ATOM 822 C CA . ASN A 1 101 ? 16.229 -1.746 -27.377 1.00 88.69 101 ASN A CA 1
ATOM 823 C C . ASN A 1 101 ? 15.565 -0.403 -27.073 1.00 88.69 101 ASN A C 1
ATOM 825 O O . ASN A 1 101 ? 14.979 -0.205 -26.002 1.00 88.69 101 ASN A O 1
ATOM 829 N N . LEU A 1 102 ? 15.622 0.516 -28.035 1.00 91.38 102 LEU A N 1
ATOM 830 C CA . LEU A 1 102 ? 15.040 1.846 -27.913 1.00 91.38 102 LEU A CA 1
ATOM 831 C C . LEU A 1 102 ? 13.803 1.963 -28.808 1.00 91.38 102 LEU A C 1
ATOM 833 O O . LEU A 1 102 ? 13.907 1.993 -30.028 1.00 91.38 102 LEU A O 1
ATOM 837 N N . ILE A 1 103 ? 12.628 2.062 -28.183 1.00 93.50 103 ILE A N 1
ATOM 838 C CA . ILE A 1 103 ? 11.344 2.223 -28.877 1.00 93.50 103 ILE A CA 1
ATOM 839 C C . ILE A 1 103 ? 10.738 3.573 -28.492 1.00 93.50 103 ILE A C 1
ATOM 841 O O . ILE A 1 103 ? 10.493 3.841 -27.312 1.00 93.50 103 ILE A O 1
ATOM 845 N N . ARG A 1 104 ? 10.462 4.426 -29.483 1.00 94.62 104 ARG A N 1
ATOM 846 C CA . ARG A 1 104 ? 9.684 5.656 -29.295 1.00 94.62 104 ARG A CA 1
ATOM 847 C C . ARG A 1 104 ? 8.201 5.325 -29.383 1.00 94.62 104 ARG A C 1
ATOM 849 O O . ARG A 1 104 ? 7.743 4.779 -30.384 1.00 94.62 104 ARG A O 1
ATOM 856 N N . VAL A 1 105 ? 7.447 5.704 -28.356 1.00 96.19 105 VAL A N 1
ATOM 857 C CA . VAL A 1 105 ? 5.986 5.559 -28.317 1.00 96.19 105 VAL A CA 1
ATOM 858 C C . VAL A 1 105 ? 5.349 6.935 -28.490 1.00 96.19 105 VAL A C 1
ATOM 860 O O . VAL A 1 105 ? 5.614 7.841 -27.702 1.00 96.19 105 VAL A O 1
ATOM 863 N N . ILE A 1 106 ? 4.518 7.098 -29.518 1.00 97.06 106 ILE A N 1
ATOM 864 C CA . ILE A 1 106 ? 3.830 8.353 -29.843 1.00 97.06 106 ILE A CA 1
ATOM 865 C C . ILE A 1 106 ? 2.336 8.174 -29.573 1.00 97.06 106 ILE A C 1
ATOM 867 O O . ILE A 1 106 ? 1.678 7.361 -30.222 1.00 97.06 106 ILE A O 1
ATOM 871 N N . GLY A 1 107 ? 1.804 8.945 -28.624 1.00 97.81 107 GLY A N 1
ATOM 872 C CA . GLY A 1 107 ? 0.368 9.003 -28.349 1.00 97.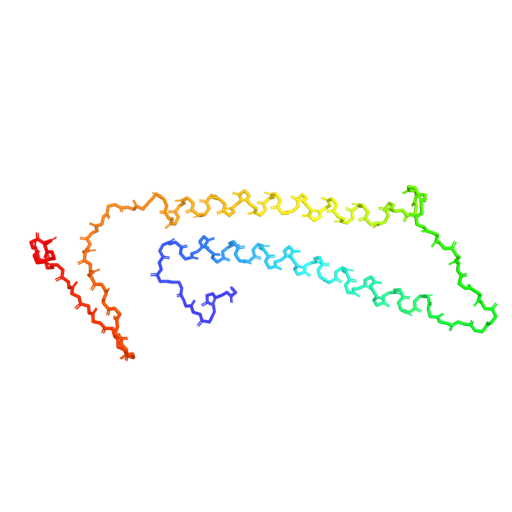81 107 GLY A CA 1
ATOM 873 C C . GLY A 1 107 ? -0.359 9.937 -29.313 1.00 97.81 107 GLY A C 1
ATOM 874 O O . GLY A 1 107 ? 0.083 11.060 -29.551 1.00 97.81 107 GLY A O 1
ATOM 875 N N . GLN A 1 108 ? -1.482 9.478 -29.857 1.00 97.50 108 GLN A N 1
ATOM 876 C CA . GLN A 1 108 ? -2.356 10.210 -30.776 1.00 97.50 108 GLN A CA 1
ATOM 877 C C . GLN A 1 108 ? -3.806 10.132 -30.278 1.00 97.50 108 GLN A C 1
ATOM 879 O O . GLN A 1 108 ? -4.140 9.334 -29.400 1.00 97.50 108 GLN A O 1
ATOM 884 N N . GLN A 1 109 ? -4.702 10.945 -30.843 1.00 97.56 109 GLN A N 1
ATOM 885 C CA . GLN A 1 109 ? -6.132 10.818 -30.560 1.00 97.56 109 GLN A CA 1
ATOM 886 C C . GLN A 1 109 ? -6.627 9.422 -30.981 1.00 97.56 109 GLN A C 1
ATOM 888 O O . GLN A 1 109 ? -6.684 9.112 -32.167 1.00 97.56 109 GLN A O 1
ATOM 893 N N . TRP A 1 110 ? -6.951 8.584 -29.989 1.00 96.12 110 TRP A N 1
ATOM 894 C CA . TRP A 1 110 ? -7.374 7.182 -30.139 1.00 96.12 110 TRP A CA 1
ATOM 895 C C . TRP A 1 110 ? -6.395 6.270 -30.900 1.00 96.12 110 TRP A C 1
ATOM 897 O O . TRP A 1 110 ? -6.817 5.284 -31.499 1.00 96.12 110 TRP A O 1
ATOM 907 N N . SER A 1 111 ? -5.092 6.560 -30.876 1.00 97.69 111 SER A N 1
ATOM 908 C CA . SER A 1 111 ? -4.085 5.723 -31.536 1.00 97.69 111 SER A CA 1
ATOM 909 C C . SER A 1 111 ? -2.721 5.824 -30.850 1.00 97.69 111 SER A C 1
ATOM 911 O O . SER A 1 111 ? -2.434 6.788 -30.137 1.00 97.69 111 SER A O 1
ATOM 913 N N . TRP A 1 112 ? -1.880 4.819 -31.083 1.00 97.62 112 TRP A N 1
ATOM 914 C CA . TRP A 1 112 ? -0.479 4.787 -30.677 1.00 97.62 112 TRP A CA 1
ATOM 915 C C . TRP A 1 112 ? 0.374 4.377 -31.875 1.00 97.62 112 TRP A C 1
ATOM 917 O O . TRP A 1 112 ? 0.036 3.432 -32.587 1.00 97.62 112 TRP A O 1
ATOM 927 N N . SER A 1 113 ? 1.488 5.070 -32.096 1.00 96.81 113 SER A N 1
ATOM 928 C CA . SER A 1 113 ? 2.496 4.681 -33.089 1.00 96.81 113 SER A CA 1
ATOM 929 C C . SER A 1 113 ? 3.814 4.358 -32.398 1.00 96.81 113 SER A C 1
ATOM 931 O O . SER A 1 113 ? 4.181 5.002 -31.414 1.00 96.81 113 SER A O 1
ATOM 933 N N . PHE A 1 114 ? 4.518 3.361 -32.923 1.00 95.88 114 PHE A N 1
ATOM 934 C CA . PHE A 1 114 ? 5.770 2.854 -32.372 1.00 95.88 114 PHE A CA 1
ATOM 935 C C . PHE A 1 114 ? 6.863 2.984 -33.428 1.00 95.88 114 PHE A C 1
ATOM 937 O O . PHE A 1 114 ? 6.642 2.616 -34.581 1.00 95.88 114 PHE A O 1
ATOM 944 N N . ILE A 1 115 ? 8.020 3.511 -33.033 1.00 94.75 115 ILE A N 1
ATOM 945 C CA . ILE A 1 115 ? 9.215 3.591 -33.879 1.00 94.75 115 ILE A CA 1
ATOM 946 C C . ILE A 1 115 ? 10.328 2.843 -33.152 1.00 94.75 115 ILE A C 1
ATOM 948 O O . ILE A 1 115 ? 10.686 3.214 -32.033 1.00 94.75 115 ILE A O 1
ATOM 952 N N . ASP A 1 116 ? 10.825 1.777 -33.770 1.00 94.00 116 ASP A N 1
ATOM 953 C CA . ASP A 1 116 ? 12.009 1.043 -33.324 1.00 94.00 116 ASP A CA 1
ATOM 954 C C . ASP A 1 116 ? 13.253 1.722 -33.910 1.00 94.00 116 ASP A C 1
ATOM 956 O O . ASP A 1 116 ? 13.261 2.059 -35.094 1.00 94.00 116 ASP A O 1
ATOM 960 N N . ALA A 1 117 ? 14.277 1.942 -33.087 1.00 92.62 117 ALA A N 1
ATOM 961 C CA . ALA A 1 117 ? 15.544 2.517 -33.523 1.00 92.62 117 ALA A CA 1
ATOM 962 C C . ALA A 1 117 ? 16.328 1.591 -34.471 1.00 92.62 117 ALA A C 1
ATOM 964 O O . ALA A 1 117 ? 17.203 2.050 -35.186 1.00 92.62 117 ALA A O 1
ATOM 965 N N . GLY A 1 118 ? 16.031 0.289 -34.505 1.00 90.19 118 GLY A N 1
ATOM 966 C CA . GLY A 1 118 ? 16.731 -0.648 -35.380 1.00 90.19 118 GLY A CA 1
ATOM 967 C C . GLY A 1 118 ? 18.221 -0.824 -35.027 1.00 90.19 118 GLY A C 1
ATOM 968 O O . GLY A 1 118 ? 18.648 -0.499 -33.918 1.00 90.19 118 GLY A O 1
ATOM 969 N N . PRO A 1 119 ? 19.035 -1.386 -35.944 1.00 89.25 119 PRO A N 1
ATOM 970 C CA . PRO A 1 119 ? 20.417 -1.781 -35.643 1.00 89.25 119 PRO A CA 1
ATOM 971 C C . PRO A 1 119 ? 21.396 -0.632 -35.371 1.00 89.25 119 PRO A C 1
ATOM 973 O O . PRO A 1 119 ? 22.443 -0.876 -34.774 1.00 89.25 119 PRO A O 1
ATOM 976 N N . ASP A 1 120 ? 21.108 0.587 -35.838 1.00 88.62 120 ASP A N 1
ATOM 977 C CA . ASP A 1 120 ? 21.961 1.758 -35.595 1.00 88.62 120 ASP A CA 1
ATOM 978 C C . ASP A 1 120 ? 21.671 2.427 -34.239 1.00 88.62 120 ASP A C 1
ATOM 980 O O . ASP A 1 120 ? 22.503 3.186 -33.739 1.00 88.62 120 ASP A O 1
ATOM 984 N N . GLY A 1 121 ? 20.538 2.095 -33.605 1.00 87.19 121 GLY A N 1
ATOM 985 C CA . GLY A 1 121 ? 20.141 2.608 -32.298 1.00 87.19 121 GLY A CA 1
ATOM 986 C C . GLY A 1 121 ? 19.740 4.085 -32.309 1.00 87.19 121 GLY A C 1
ATOM 987 O O . GLY A 1 121 ? 19.636 4.689 -31.236 1.00 87.19 121 GLY A O 1
ATOM 988 N N . ILE A 1 122 ? 19.509 4.674 -33.486 1.00 86.25 122 ILE A N 1
ATOM 989 C CA . ILE A 1 122 ? 19.189 6.093 -33.643 1.00 86.25 122 ILE A CA 1
ATOM 990 C C . ILE A 1 122 ? 17.694 6.246 -33.929 1.00 86.25 122 ILE A C 1
ATOM 992 O O . ILE A 1 122 ? 17.131 5.624 -34.821 1.00 86.25 122 ILE A O 1
ATOM 996 N N . LEU A 1 123 ? 17.032 7.104 -33.154 1.00 84.38 123 LEU A N 1
ATOM 997 C CA . LEU A 1 123 ? 15.652 7.505 -33.416 1.00 84.38 123 LEU A CA 1
ATOM 998 C C . LEU A 1 123 ? 15.650 8.849 -34.154 1.00 84.38 123 LEU A C 1
ATOM 1000 O O . LEU A 1 123 ? 15.451 9.879 -33.506 1.00 84.38 123 LEU A O 1
ATOM 1004 N N . ASP A 1 124 ? 15.823 8.790 -35.475 1.00 75.44 124 ASP A N 1
ATOM 1005 C CA . ASP A 1 124 ? 15.946 9.923 -36.416 1.00 75.44 124 ASP A CA 1
ATOM 1006 C C . ASP A 1 124 ? 17.162 10.851 -36.206 1.00 75.44 124 ASP A C 1
ATOM 1008 O O . ASP A 1 124 ? 17.382 11.353 -35.078 1.00 75.44 124 ASP A O 1
#

Sequence (124 aa):
MIEYFVPNASSFAGDIDDLFVLITWIIGIAFILTMGTMVYFMIRFRRKKGVSAEYITGEKHKEKKWTHYPHYTVIALDVVIIAVNIMVWVHVKQTLPPKDNLIRVIGQQWSWSFIDAGPDGILD